Protein AF-A0A9P0JD45-F1 (afdb_monomer_lite)

InterPro domains:
  IPR002350 Kazal domain [PF00050] (15-64)
  IPR002350 Kazal domain [PS51465] (8-66)
  IPR036058 Kazal domain superfamily [SSF100895] (13-65)

Sequence (66 aa):
MIYSNTVDEEANQCNTNCTDEYKPLCGYYDEPKDGLTFQNSCVLETYFCYNDGIQFNEIKSGECPK

Organism: NCBI:txid315576

Secondary structure (DSSP, 8-state):
------------------------EEEE-SS-TT-EEESSHHHHHHHHHHSTT---SEEEESPPP-

Foldseek 3Di:
DDDDPPDPDPDLDQPPPDDQQAWWKFFAFPPDRQGDIDRDPSSVSSVCSVPVPTDGPDMDTDGGDD

pLDDT: mean 82.31, std 13.91, range [42.12, 95.88]

Radius of gyration: 16.12 Å; chains: 1; bounding box: 32×51×23 Å

Structure (mmCIF, N/CA/C/O backbone):
data_AF-A0A9P0JD45-F1
#
_entry.id   AF-A0A9P0JD45-F1
#
loop_
_atom_site.group_PDB
_atom_site.id
_atom_site.type_symbol
_atom_site.label_atom_id
_atom_site.label_alt_id
_atom_site.label_comp_id
_atom_site.label_asym_id
_atom_site.label_entity_id
_atom_site.label_seq_id
_atom_site.pdbx_PDB_ins_code
_atom_site.Cartn_x
_atom_site.Cartn_y
_atom_site.Cartn_z
_atom_site.occupancy
_atom_site.B_iso_or_equiv
_atom_site.auth_seq_id
_atom_site.auth_comp_id
_atom_site.auth_asym_id
_atom_site.auth_atom_id
_atom_site.pdbx_PDB_model_num
ATOM 1 N N . MET A 1 1 ? 18.630 -39.906 7.319 1.00 42.12 1 MET A N 1
ATOM 2 C CA . MET A 1 1 ? 19.668 -39.205 6.539 1.00 42.12 1 MET A CA 1
ATOM 3 C C . MET A 1 1 ? 19.022 -37.953 5.993 1.00 42.12 1 MET A C 1
ATOM 5 O O . MET A 1 1 ? 17.960 -38.053 5.397 1.00 42.12 1 MET A O 1
ATOM 9 N N . ILE A 1 2 ? 19.583 -36.799 6.335 1.00 60.78 2 ILE A N 1
ATOM 10 C CA . ILE A 1 2 ? 19.086 -35.480 5.947 1.00 60.78 2 ILE A CA 1
ATOM 11 C C . ILE A 1 2 ? 19.561 -35.257 4.513 1.00 60.78 2 ILE A C 1
ATOM 13 O O . ILE A 1 2 ? 20.766 -35.256 4.289 1.00 60.78 2 ILE A O 1
ATOM 17 N N . TYR A 1 3 ? 18.644 -35.105 3.564 1.00 50.25 3 TYR A N 1
ATOM 18 C CA . TYR A 1 3 ? 18.949 -34.493 2.276 1.00 50.25 3 TYR A CA 1
ATOM 19 C C . TYR A 1 3 ? 17.807 -33.550 1.942 1.00 50.25 3 TYR A C 1
ATOM 21 O O . TYR A 1 3 ? 16.729 -33.956 1.518 1.00 50.25 3 TYR A O 1
ATOM 29 N N . SER A 1 4 ? 18.062 -32.282 2.240 1.00 69.25 4 SER A N 1
ATOM 30 C CA . SER A 1 4 ? 17.339 -31.136 1.725 1.00 69.25 4 SER A CA 1
ATOM 31 C C . SER A 1 4 ? 17.257 -31.264 0.203 1.00 69.25 4 SER A C 1
ATOM 33 O O . SER A 1 4 ? 18.270 -31.119 -0.477 1.00 69.25 4 SER A O 1
ATOM 35 N N . ASN A 1 5 ? 16.071 -31.561 -0.327 1.00 62.81 5 ASN A N 1
ATOM 36 C CA . ASN A 1 5 ? 15.785 -31.368 -1.743 1.00 62.81 5 ASN A CA 1
ATOM 37 C C . ASN A 1 5 ? 15.247 -29.950 -1.904 1.00 62.81 5 ASN A C 1
ATOM 39 O O . ASN A 1 5 ? 14.067 -29.675 -1.726 1.00 62.81 5 ASN A O 1
ATOM 43 N N . THR A 1 6 ? 16.182 -29.050 -2.168 1.00 70.56 6 THR A N 1
ATOM 44 C CA . THR A 1 6 ? 15.984 -27.664 -2.573 1.00 70.56 6 THR A CA 1
ATOM 45 C C . THR A 1 6 ? 15.412 -27.611 -3.988 1.00 70.56 6 THR A C 1
ATOM 47 O O . THR A 1 6 ? 16.186 -27.476 -4.929 1.00 70.56 6 THR A O 1
ATOM 50 N N . VAL A 1 7 ? 14.094 -27.750 -4.151 1.00 57.62 7 VAL A N 1
ATOM 51 C CA . VAL A 1 7 ? 13.370 -27.270 -5.343 1.00 57.62 7 VAL A CA 1
ATOM 52 C C . VAL A 1 7 ? 11.896 -27.026 -4.978 1.00 57.62 7 VAL A C 1
ATOM 54 O O . VAL A 1 7 ? 11.018 -27.748 -5.434 1.00 57.62 7 VAL A O 1
ATOM 57 N N . ASP A 1 8 ? 11.605 -26.039 -4.127 1.00 51.25 8 ASP A N 1
ATOM 58 C CA . ASP A 1 8 ? 10.297 -25.391 -4.255 1.00 51.25 8 ASP A CA 1
ATOM 59 C C . ASP A 1 8 ? 10.498 -24.315 -5.312 1.00 51.25 8 ASP A C 1
ATOM 61 O O . ASP A 1 8 ? 11.323 -23.414 -5.157 1.00 51.25 8 ASP A O 1
ATOM 65 N N . GLU A 1 9 ? 9.838 -24.523 -6.443 1.00 54.72 9 GLU A N 1
ATOM 66 C CA . GLU A 1 9 ? 9.766 -23.602 -7.563 1.00 54.72 9 GLU A CA 1
ATOM 67 C C . GLU A 1 9 ? 9.633 -22.161 -7.051 1.00 54.72 9 GLU A C 1
ATOM 69 O O . GLU A 1 9 ? 8.780 -21.869 -6.211 1.00 54.72 9 GLU A O 1
ATOM 74 N N . GLU A 1 10 ? 10.478 -21.268 -7.570 1.00 53.09 10 GLU A N 1
ATOM 75 C CA . GLU A 1 10 ? 10.376 -19.811 -7.460 1.00 53.09 10 GLU A CA 1
ATOM 76 C C . GLU A 1 10 ? 9.060 -19.331 -8.091 1.00 53.09 10 GLU A C 1
ATOM 78 O O . GLU A 1 10 ? 9.017 -18.695 -9.144 1.00 53.09 10 GLU A O 1
ATOM 83 N N . ALA A 1 11 ? 7.939 -19.663 -7.469 1.00 51.47 11 ALA A N 1
ATOM 84 C CA . ALA A 1 11 ? 6.684 -19.033 -7.768 1.00 51.47 11 ALA A CA 1
ATOM 85 C C . ALA A 1 11 ? 6.733 -17.675 -7.069 1.00 51.47 11 ALA A C 1
ATOM 87 O O . ALA A 1 11 ? 6.788 -17.606 -5.843 1.00 51.47 11 ALA A O 1
ATOM 88 N N . ASN A 1 12 ? 6.720 -16.605 -7.861 1.00 56.62 12 ASN A N 1
ATOM 89 C CA . ASN A 1 12 ? 6.358 -15.243 -7.468 1.00 56.62 12 ASN A CA 1
ATOM 90 C C . ASN A 1 12 ? 4.990 -15.227 -6.749 1.00 56.62 12 ASN A C 1
ATOM 92 O O . ASN A 1 12 ? 3.985 -14.782 -7.300 1.00 56.62 12 ASN A O 1
ATOM 96 N N . GLN A 1 13 ? 4.903 -15.784 -5.545 1.00 70.81 13 GLN A N 1
ATOM 97 C CA . GLN A 1 13 ? 3.688 -15.826 -4.751 1.00 70.81 13 GLN A CA 1
ATOM 98 C C . GLN A 1 13 ? 3.814 -14.742 -3.705 1.00 70.81 13 GLN A C 1
ATOM 100 O O . GLN A 1 13 ? 4.325 -14.939 -2.605 1.00 70.81 13 GLN A O 1
ATOM 105 N N . CYS A 1 14 ? 3.370 -13.558 -4.098 1.00 83.06 14 CYS A N 1
ATOM 106 C CA . CYS A 1 14 ? 3.158 -12.462 -3.179 1.00 83.06 14 CYS A CA 1
ATOM 107 C C . CYS A 1 14 ? 2.371 -12.943 -1.970 1.00 83.06 14 CYS A C 1
ATOM 109 O O . CYS A 1 14 ? 1.420 -13.714 -2.107 1.00 83.06 14 CYS A O 1
ATOM 111 N N . ASN A 1 15 ? 2.769 -12.499 -0.780 1.00 82.31 15 ASN A N 1
ATOM 112 C CA . ASN A 1 15 ? 2.047 -12.852 0.428 1.00 82.31 15 ASN A CA 1
ATOM 113 C C . ASN A 1 15 ? 0.633 -12.265 0.350 1.00 82.31 15 ASN A C 1
ATOM 115 O O . ASN A 1 15 ? 0.472 -11.053 0.442 1.00 82.31 15 ASN A O 1
ATOM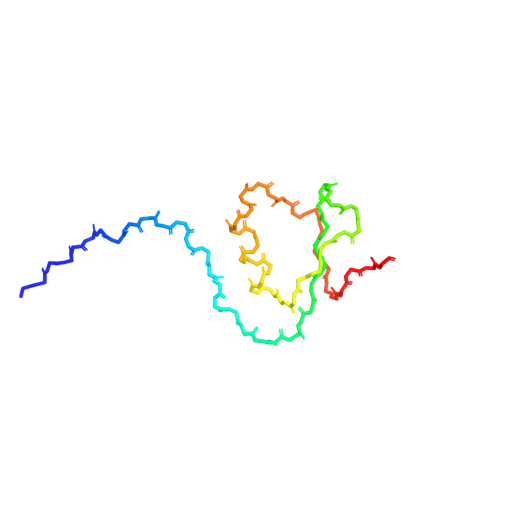 119 N N . THR A 1 16 ? -0.379 -13.111 0.175 1.00 83.81 16 THR A N 1
ATOM 120 C CA . THR A 1 16 ? -1.797 -12.715 0.164 1.00 83.81 16 THR A CA 1
ATOM 121 C C . THR A 1 16 ? -2.487 -12.959 1.503 1.00 83.81 16 THR A C 1
ATOM 123 O O . THR A 1 16 ? -3.667 -12.648 1.649 1.00 83.81 16 THR A O 1
ATOM 126 N N . ASN A 1 17 ? -1.788 -13.540 2.483 1.00 88.88 17 ASN A N 1
ATOM 127 C CA . ASN A 1 17 ? -2.345 -13.846 3.799 1.00 88.88 17 ASN A CA 1
ATOM 128 C C . ASN A 1 17 ? -2.321 -12.597 4.687 1.00 88.88 17 ASN A C 1
ATOM 130 O O . ASN A 1 17 ? -1.524 -12.489 5.620 1.00 88.88 17 ASN A O 1
ATOM 134 N N . CYS A 1 18 ? -3.197 -11.645 4.376 1.00 90.25 18 CYS A N 1
ATOM 135 C CA . CYS A 1 18 ? -3.390 -10.437 5.166 1.00 90.25 18 CYS A CA 1
ATOM 136 C C . CYS A 1 18 ? -4.495 -10.623 6.208 1.00 90.25 18 CYS A C 1
ATOM 138 O O . CYS A 1 18 ? -5.455 -11.359 5.999 1.00 90.25 18 CYS A O 1
ATOM 140 N N . THR A 1 19 ? -4.355 -9.948 7.347 1.00 90.88 19 THR A N 1
ATOM 141 C CA . THR A 1 19 ? -5.419 -9.869 8.350 1.00 90.88 19 THR A CA 1
ATOM 142 C C . THR A 1 19 ? -6.520 -8.918 7.879 1.00 90.88 19 THR A C 1
ATOM 144 O O . THR A 1 19 ? -6.260 -7.979 7.125 1.00 90.88 19 THR A O 1
ATOM 147 N N . ASP A 1 20 ? -7.737 -9.093 8.394 1.00 90.44 20 ASP A N 1
ATOM 148 C CA . ASP A 1 20 ? -8.876 -8.202 8.112 1.00 90.44 20 ASP A CA 1
ATOM 149 C C . ASP A 1 20 ? -8.795 -6.852 8.858 1.00 90.44 20 ASP A C 1
ATOM 151 O O . ASP A 1 20 ? -9.773 -6.106 8.938 1.00 90.44 20 ASP A O 1
ATOM 155 N N . GLU A 1 21 ? -7.637 -6.518 9.436 1.00 94.06 21 GLU A N 1
ATOM 156 C CA . GLU A 1 21 ? -7.443 -5.262 10.152 1.00 94.06 21 GLU A CA 1
ATOM 157 C C . GLU A 1 21 ? -7.604 -4.069 9.201 1.00 94.06 21 GLU A C 1
ATOM 159 O O . GLU A 1 21 ? -6.961 -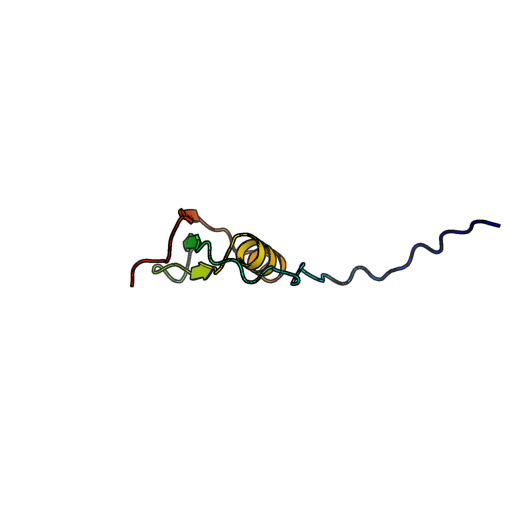4.000 8.151 1.00 94.06 21 GLU A O 1
ATOM 164 N N . TYR A 1 22 ? -8.443 -3.108 9.598 1.00 94.44 22 TYR A N 1
ATOM 165 C CA . TYR A 1 22 ? -8.671 -1.879 8.848 1.00 94.44 22 TYR A CA 1
ATOM 166 C C . TYR A 1 22 ? -7.724 -0.769 9.315 1.00 94.44 22 TYR A C 1
ATOM 168 O O . TYR A 1 22 ? -7.973 -0.094 10.315 1.00 94.44 22 TYR A O 1
ATOM 176 N N . LYS A 1 23 ? -6.626 -0.584 8.581 1.00 95.56 23 LYS A N 1
ATOM 177 C CA . LYS A 1 23 ? -5.639 0.489 8.764 1.00 95.56 23 LYS A CA 1
ATOM 178 C C . LYS A 1 23 ? -5.321 1.094 7.397 1.00 95.56 23 LYS A C 1
ATOM 180 O O . LYS A 1 23 ? -4.277 0.776 6.828 1.00 95.56 23 LYS A O 1
ATOM 185 N N . PRO A 1 24 ? -6.225 1.921 6.850 1.00 95.88 24 PRO A N 1
ATOM 186 C CA . PRO A 1 24 ? -6.151 2.308 5.457 1.00 95.88 24 PRO A CA 1
ATOM 187 C C . PRO A 1 24 ? -4.869 3.085 5.154 1.00 95.88 24 PRO A C 1
ATOM 189 O O . PRO A 1 24 ? -4.409 3.888 5.971 1.00 95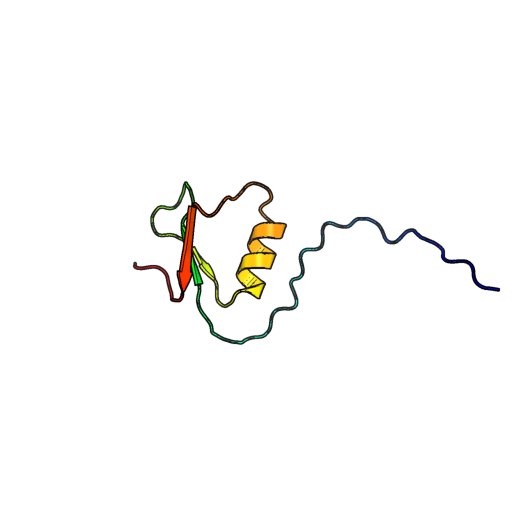.88 24 PRO A O 1
ATOM 192 N N . LEU A 1 25 ? -4.307 2.841 3.975 1.00 95.00 25 LEU A N 1
ATOM 193 C CA . LEU A 1 25 ? -3.169 3.566 3.422 1.00 95.00 25 LEU A CA 1
ATOM 194 C C . LEU A 1 25 ? -3.533 4.072 2.031 1.00 95.00 25 LEU A C 1
ATOM 196 O O . LEU A 1 25 ? -4.110 3.331 1.242 1.00 95.00 25 LEU A O 1
ATOM 200 N N . CYS A 1 26 ? -3.153 5.299 1.713 1.00 95.12 26 CYS A N 1
ATOM 201 C CA . CYS A 1 26 ? -3.306 5.874 0.390 1.00 95.12 26 CYS A CA 1
ATOM 202 C C . CYS A 1 26 ? -1.948 5.937 -0.305 1.00 95.12 26 CYS A C 1
ATOM 204 O O . CYS A 1 26 ? -1.064 6.670 0.143 1.00 95.12 26 CYS A O 1
ATOM 206 N N . GLY A 1 27 ? -1.778 5.172 -1.382 1.00 92.25 27 GLY A N 1
ATOM 207 C CA . GLY A 1 27 ? -0.588 5.207 -2.230 1.00 92.25 27 GLY A CA 1
ATOM 208 C C . GLY A 1 27 ? -0.829 6.030 -3.492 1.00 92.25 27 GLY A C 1
ATOM 209 O O . GLY A 1 27 ? -1.697 5.690 -4.294 1.00 92.25 27 GLY A O 1
ATOM 210 N N . TYR A 1 28 ? -0.040 7.082 -3.695 1.00 90.31 28 TYR A N 1
ATOM 211 C CA . TYR A 1 28 ? -0.007 7.870 -4.926 1.00 90.31 28 TYR A CA 1
ATOM 212 C C . TYR A 1 28 ? 1.139 7.396 -5.809 1.00 90.31 28 TYR A C 1
ATOM 214 O O . TYR A 1 28 ? 2.266 7.253 -5.345 1.00 90.31 28 TYR A O 1
ATOM 222 N N . TYR A 1 29 ? 0.863 7.178 -7.085 1.00 87.69 29 TYR A N 1
ATOM 223 C CA . TYR A 1 29 ? 1.822 6.788 -8.117 1.00 87.69 29 TYR A CA 1
ATOM 224 C C . TYR A 1 29 ? 1.462 7.530 -9.405 1.00 87.69 29 TYR A C 1
ATOM 226 O O . TYR A 1 29 ? 0.553 8.362 -9.393 1.00 87.69 29 TYR A O 1
ATOM 234 N N . ASP A 1 30 ? 2.201 7.292 -10.487 1.00 83.38 30 ASP A N 1
ATOM 235 C CA . ASP A 1 30 ? 2.109 8.121 -11.694 1.00 83.38 30 ASP A CA 1
ATOM 236 C C . ASP A 1 30 ? 0.681 8.223 -12.252 1.00 83.38 30 ASP A C 1
ATOM 238 O O . ASP A 1 30 ? 0.243 9.320 -12.605 1.00 83.38 30 ASP A O 1
ATOM 242 N N . GLU A 1 31 ? -0.083 7.127 -12.238 1.00 77.38 31 GLU A N 1
ATOM 243 C CA . GLU A 1 31 ? -1.511 7.122 -12.559 1.00 77.38 31 GLU A CA 1
ATOM 244 C C . GLU A 1 31 ? -2.241 6.001 -11.811 1.00 77.38 31 GLU A C 1
ATOM 246 O O . GLU A 1 31 ? -1.810 4.862 -11.932 1.00 77.38 31 GLU A O 1
ATOM 251 N N . PRO A 1 32 ? -3.369 6.259 -11.121 1.00 75.56 32 PRO A N 1
ATOM 252 C CA . PRO A 1 32 ? -4.165 7.478 -11.147 1.00 75.56 32 PRO A CA 1
ATOM 253 C C . PRO A 1 32 ? -3.741 8.497 -10.080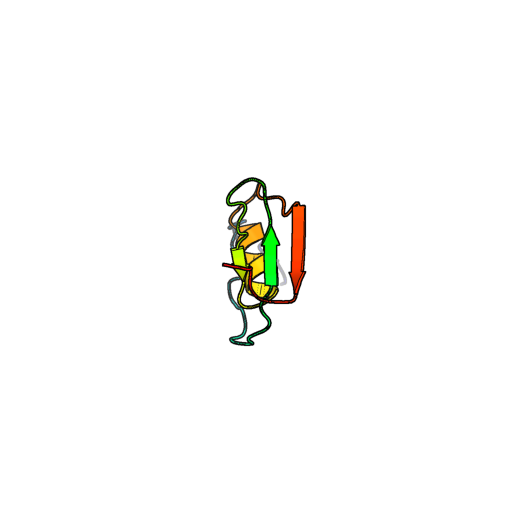 1.00 75.56 32 PRO A C 1
ATOM 255 O O . PRO A 1 32 ? -3.324 8.146 -8.976 1.00 75.56 32 PRO A O 1
ATOM 258 N N . LYS A 1 33 ? -3.933 9.786 -10.395 1.00 77.62 33 LYS A N 1
ATOM 259 C CA . LYS A 1 33 ? -3.622 10.919 -9.500 1.00 77.62 33 LYS A CA 1
ATOM 260 C C . LYS A 1 33 ? -4.384 10.893 -8.174 1.00 77.62 33 LYS A C 1
ATOM 262 O O . LYS A 1 33 ? -3.904 11.468 -7.201 1.00 77.62 33 LYS A O 1
ATOM 267 N N . ASP A 1 34 ? -5.536 10.232 -8.140 1.00 84.88 34 ASP A N 1
ATOM 268 C CA . ASP A 1 34 ? -6.377 10.122 -6.944 1.00 84.88 34 ASP A CA 1
ATOM 269 C C . ASP A 1 34 ? -5.781 9.148 -5.911 1.00 84.88 34 ASP A C 1
ATOM 271 O O . ASP A 1 34 ? -6.164 9.164 -4.744 1.00 84.88 34 ASP A O 1
ATOM 275 N N . GLY A 1 35 ? -4.787 8.349 -6.316 1.00 90.44 35 GLY A N 1
ATOM 276 C CA . GLY A 1 35 ? -4.161 7.331 -5.484 1.00 90.44 35 GLY A CA 1
ATOM 277 C C . GLY A 1 35 ? -5.022 6.076 -5.326 1.00 90.44 35 GLY A C 1
ATOM 278 O O . GLY A 1 35 ? -6.189 6.017 -5.712 1.00 90.44 35 GLY A O 1
ATOM 279 N N . LEU A 1 36 ? -4.422 5.031 -4.764 1.00 91.56 36 LEU A N 1
ATOM 280 C CA . LEU A 1 36 ? -5.107 3.796 -4.398 1.00 91.56 36 LEU A CA 1
ATOM 281 C C . LEU A 1 36 ? -5.177 3.652 -2.884 1.00 91.56 36 LEU A C 1
ATOM 283 O O . LEU A 1 36 ? -4.177 3.803 -2.185 1.00 91.56 36 LEU A O 1
ATOM 287 N N . THR A 1 37 ? -6.370 3.322 -2.393 1.00 94.25 37 THR A N 1
ATOM 288 C CA . THR A 1 37 ? -6.583 2.998 -0.982 1.00 94.25 37 THR A CA 1
ATOM 289 C C . THR A 1 37 ? -6.365 1.509 -0.752 1.00 94.25 37 THR A C 1
ATOM 291 O O . THR A 1 37 ? -7.022 0.674 -1.369 1.00 94.25 37 THR A O 1
ATOM 294 N N . PHE A 1 38 ? -5.479 1.184 0.179 1.00 93.31 38 PHE A N 1
ATOM 295 C CA . PHE A 1 38 ? -5.175 -0.164 0.637 1.00 93.31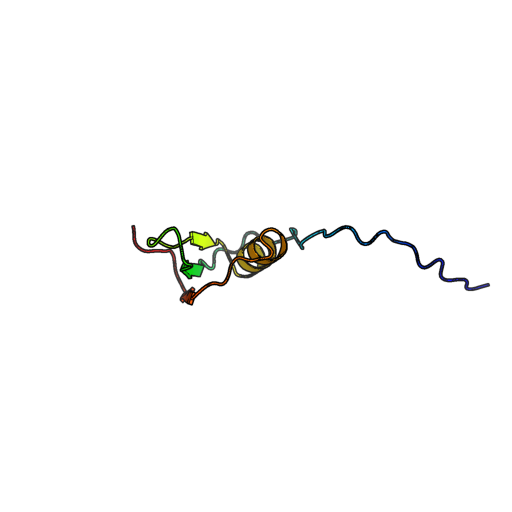 38 PHE A CA 1
ATOM 296 C C . PHE A 1 38 ? -5.745 -0.353 2.033 1.00 93.31 38 PHE A C 1
ATOM 298 O O . PHE A 1 38 ? -5.572 0.510 2.885 1.00 93.31 38 PHE A O 1
ATOM 305 N N . GLN A 1 39 ? -6.401 -1.486 2.281 1.00 94.25 39 GLN A N 1
ATOM 306 C CA . GLN A 1 39 ? -7.051 -1.776 3.563 1.00 94.25 39 GLN A CA 1
ATOM 307 C C . GLN A 1 39 ? -6.069 -1.773 4.745 1.00 94.25 39 GLN A C 1
ATOM 309 O O . GLN A 1 39 ? -6.433 -1.382 5.854 1.00 94.25 39 GLN A O 1
ATOM 314 N N . ASN A 1 40 ? -4.836 -2.221 4.500 1.00 93.06 40 ASN A N 1
ATOM 315 C CA . ASN A 1 40 ? -3.724 -2.222 5.441 1.00 93.06 40 ASN A CA 1
ATOM 316 C C . ASN A 1 40 ? -2.380 -2.337 4.703 1.00 93.06 40 ASN A C 1
ATOM 318 O O . ASN A 1 40 ? -2.332 -2.474 3.478 1.00 93.06 40 ASN A O 1
ATOM 322 N N . SER A 1 41 ? -1.283 -2.290 5.466 1.00 91.56 41 SER A N 1
ATOM 323 C CA . SER A 1 41 ? 0.082 -2.405 4.939 1.00 91.56 41 SER A CA 1
ATOM 324 C C . SER A 1 41 ? 0.350 -3.735 4.243 1.00 91.56 41 SER A C 1
ATOM 326 O O . SER A 1 41 ? 1.047 -3.742 3.238 1.00 91.56 41 SER A O 1
ATOM 328 N N . CYS A 1 42 ? -0.235 -4.838 4.720 1.00 93.31 42 CYS A N 1
ATOM 329 C CA . CYS A 1 42 ? -0.061 -6.138 4.077 1.00 93.31 42 CYS A CA 1
ATOM 330 C C . CYS A 1 42 ? -0.636 -6.118 2.658 1.00 93.31 42 CYS A C 1
ATOM 332 O O . CYS A 1 42 ? 0.068 -6.466 1.721 1.00 93.31 42 CYS A O 1
ATOM 334 N N . VAL A 1 43 ? -1.860 -5.608 2.473 1.00 92.62 43 VAL A N 1
ATOM 335 C CA . VAL A 1 43 ? -2.475 -5.497 1.136 1.00 92.62 43 VAL A CA 1
ATOM 336 C C . VAL A 1 43 ? -1.649 -4.596 0.209 1.00 92.62 43 VAL A C 1
ATOM 338 O O . VAL A 1 43 ? -1.527 -4.882 -0.982 1.00 92.62 43 VAL A O 1
ATOM 341 N N . LEU A 1 44 ? -1.053 -3.529 0.746 1.00 91.94 44 LEU A N 1
ATOM 342 C CA . LEU A 1 44 ? -0.147 -2.652 0.003 1.00 91.94 44 LEU A CA 1
ATOM 343 C C . LEU A 1 44 ? 1.134 -3.387 -0.438 1.00 91.94 44 LEU A C 1
ATOM 345 O O . LEU A 1 44 ? 1.547 -3.259 -1.588 1.00 91.94 44 LEU A O 1
ATOM 349 N N . GLU A 1 45 ? 1.738 -4.196 0.432 1.00 89.00 45 GLU A N 1
ATOM 350 C CA . GLU A 1 45 ? 2.908 -5.026 0.104 1.00 89.00 45 GLU A CA 1
ATOM 351 C C . GLU A 1 45 ? 2.578 -6.117 -0.922 1.00 89.00 45 GLU A C 1
ATOM 353 O O . GLU A 1 45 ? 3.336 -6.335 -1.869 1.00 89.00 45 GLU A O 1
ATOM 358 N N . THR A 1 46 ? 1.420 -6.768 -0.785 1.00 90.25 46 THR A N 1
ATOM 359 C CA . THR A 1 46 ? 0.906 -7.724 -1.771 1.00 90.25 46 THR A CA 1
ATOM 360 C C . THR A 1 46 ? 0.763 -7.060 -3.136 1.00 90.25 46 THR A C 1
ATOM 362 O O . THR A 1 46 ? 1.187 -7.617 -4.148 1.00 90.25 46 THR A O 1
ATOM 365 N N . TYR A 1 47 ? 0.190 -5.854 -3.166 1.00 89.88 47 TYR A N 1
ATOM 366 C CA . TYR A 1 47 ? 0.022 -5.087 -4.391 1.00 89.88 47 TYR A CA 1
ATOM 367 C C . TYR A 1 47 ? 1.367 -4.749 -5.032 1.00 89.88 47 TYR A C 1
ATOM 369 O O . TYR A 1 47 ? 1.522 -4.953 -6.232 1.00 89.88 47 TYR A O 1
ATOM 377 N N . PHE A 1 48 ? 2.350 -4.295 -4.253 1.00 86.88 48 PHE A N 1
ATOM 378 C CA . PHE A 1 48 ? 3.697 -4.048 -4.764 1.00 86.88 48 PHE A CA 1
ATOM 379 C C . PHE A 1 48 ? 4.341 -5.288 -5.360 1.00 86.88 48 PHE A C 1
ATOM 381 O O . PHE A 1 48 ? 4.927 -5.218 -6.433 1.00 86.88 48 PHE A O 1
ATOM 388 N N . CYS A 1 49 ? 4.211 -6.421 -4.678 1.00 87.69 49 CYS A N 1
ATOM 389 C CA . CYS A 1 49 ? 4.786 -7.659 -5.164 1.00 87.69 49 CYS A CA 1
ATOM 390 C C . CYS A 1 49 ? 4.158 -8.098 -6.499 1.00 87.69 49 CYS A C 1
ATOM 392 O O . CYS A 1 49 ? 4.871 -8.555 -7.388 1.00 87.69 49 CYS A O 1
ATOM 394 N N . TYR A 1 50 ? 2.839 -7.941 -6.672 1.00 86.81 50 TYR A N 1
ATOM 395 C CA . TYR A 1 50 ? 2.182 -8.297 -7.935 1.00 86.81 50 TYR A CA 1
ATOM 396 C C . TYR A 1 50 ? 2.447 -7.296 -9.054 1.00 86.81 50 TYR A C 1
ATOM 398 O O . TYR A 1 50 ? 2.416 -7.661 -10.228 1.00 86.81 50 TYR A O 1
ATOM 406 N N . ASN A 1 51 ? 2.675 -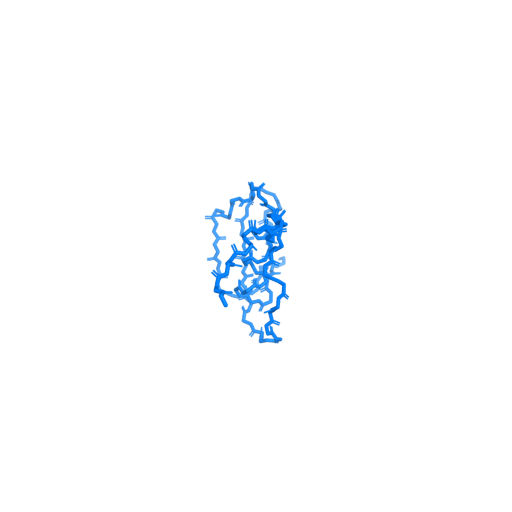6.038 -8.695 1.00 85.38 51 ASN A N 1
ATOM 407 C CA . ASN A 1 51 ? 2.883 -4.954 -9.635 1.00 85.38 51 ASN A CA 1
ATOM 408 C C . ASN A 1 51 ? 4.346 -4.515 -9.600 1.00 85.38 51 ASN A C 1
ATOM 410 O O . ASN A 1 51 ? 4.655 -3.374 -9.244 1.00 85.38 51 ASN A O 1
ATOM 414 N N . ASP A 1 52 ? 5.232 -5.438 -9.982 1.00 70.75 52 ASP A N 1
ATOM 415 C CA . ASP A 1 52 ? 6.654 -5.164 -10.167 1.00 70.75 52 ASP A CA 1
ATOM 416 C C . ASP A 1 52 ? 6.812 -4.019 -11.184 1.00 70.75 52 ASP A C 1
ATOM 418 O O . ASP A 1 52 ? 6.504 -4.161 -12.369 1.00 70.75 52 ASP A O 1
ATOM 422 N N . GLY A 1 53 ? 7.170 -2.832 -10.689 1.00 70.62 53 GLY A N 1
ATOM 423 C CA . GLY A 1 53 ? 7.254 -1.602 -11.482 1.00 70.62 53 GLY A CA 1
ATOM 424 C C . GLY A 1 53 ? 6.388 -0.438 -11.000 1.00 70.62 53 GLY A C 1
ATOM 425 O O . GLY A 1 53 ? 6.655 0.694 -11.403 1.00 70.62 53 GLY A O 1
ATOM 426 N N . ILE A 1 54 ? 5.416 -0.646 -10.102 1.00 82.62 54 ILE A N 1
ATOM 427 C CA . ILE A 1 54 ? 4.724 0.487 -9.470 1.00 82.62 54 ILE A CA 1
ATOM 428 C C . ILE A 1 54 ? 5.616 1.079 -8.381 1.00 82.62 54 ILE A C 1
ATOM 430 O O . ILE A 1 54 ? 5.978 0.417 -7.411 1.00 82.62 54 ILE A O 1
ATOM 434 N N . GLN A 1 55 ? 5.944 2.357 -8.538 1.00 82.75 55 GLN A N 1
ATOM 435 C CA . GLN A 1 55 ? 6.629 3.159 -7.534 1.00 82.75 55 GLN A CA 1
ATOM 436 C C . GLN A 1 55 ? 5.611 4.129 -6.940 1.00 82.75 55 GLN A C 1
ATOM 438 O O . GLN A 1 55 ? 5.115 5.015 -7.638 1.00 82.75 55 GLN A O 1
ATOM 443 N N . PHE A 1 56 ? 5.268 3.962 -5.659 1.00 87.38 56 PHE A N 1
ATOM 444 C CA . PHE A 1 56 ? 4.500 5.002 -4.984 1.00 87.38 56 PHE A CA 1
ATOM 445 C C . PHE A 1 56 ? 5.416 6.200 -4.749 1.00 87.38 56 PHE A C 1
ATOM 447 O O . PHE A 1 56 ? 6.427 6.108 -4.054 1.00 87.38 56 PHE A O 1
ATOM 454 N N . ASN A 1 57 ? 5.027 7.332 -5.319 1.00 89.31 57 ASN A N 1
ATOM 455 C CA . ASN A 1 57 ? 5.648 8.626 -5.085 1.00 89.31 57 ASN A CA 1
ATOM 456 C C . ASN A 1 57 ? 5.367 9.114 -3.654 1.00 89.31 57 ASN A C 1
ATOM 458 O O . ASN A 1 57 ? 6.167 9.842 -3.070 1.00 89.31 57 ASN A O 1
ATOM 462 N N . GLU A 1 58 ? 4.230 8.712 -3.080 1.00 88.94 58 GLU A N 1
ATOM 463 C CA . GLU A 1 58 ? 3.832 9.079 -1.725 1.00 88.94 58 GLU A CA 1
ATOM 464 C C . GLU A 1 58 ? 2.898 8.019 -1.127 1.00 88.94 58 GLU A C 1
ATOM 466 O O . GLU A 1 58 ? 1.972 7.563 -1.793 1.00 88.94 58 GLU A O 1
ATOM 471 N N . ILE A 1 59 ? 3.106 7.654 0.143 1.00 92.25 59 ILE A N 1
ATOM 472 C CA . ILE A 1 59 ? 2.192 6.795 0.910 1.00 92.25 59 ILE A CA 1
ATOM 473 C C . ILE A 1 59 ? 1.734 7.574 2.143 1.00 92.25 59 ILE A C 1
ATOM 475 O O . ILE A 1 59 ? 2.555 7.988 2.963 1.00 92.25 59 ILE A O 1
ATOM 479 N N . LYS A 1 60 ? 0.423 7.770 2.283 1.00 93.50 60 LYS A N 1
ATOM 480 C CA . LYS A 1 60 ? -0.205 8.448 3.423 1.00 93.50 60 LYS A CA 1
ATOM 481 C C . LYS A 1 60 ? -1.027 7.472 4.257 1.00 93.50 60 LYS A C 1
ATOM 483 O O . LYS A 1 60 ? -1.673 6.582 3.717 1.00 93.50 60 LYS A O 1
ATOM 488 N N . SER A 1 61 ? -1.054 7.679 5.571 1.00 93.38 61 SER A N 1
ATOM 489 C CA . SER A 1 61 ? -2.003 6.989 6.450 1.00 93.38 61 SER A CA 1
ATOM 490 C C . SER A 1 61 ? -3.409 7.552 6.253 1.00 93.38 61 SER A C 1
ATOM 492 O O . SER A 1 61 ? -3.593 8.768 6.295 1.00 93.38 61 SER A O 1
ATOM 494 N N . GLY A 1 62 ? -4.397 6.676 6.092 1.00 93.19 62 GLY A N 1
ATOM 495 C CA . GLY A 1 62 ? -5.776 7.035 5.770 1.00 93.19 62 GLY A CA 1
ATOM 496 C C . GLY A 1 62 ? -6.191 6.595 4.367 1.00 93.19 62 GLY A C 1
ATOM 497 O O . GLY A 1 62 ? -5.382 6.123 3.573 1.00 93.19 62 GLY A O 1
ATOM 498 N N . GLU A 1 63 ? -7.480 6.740 4.073 1.00 94.12 63 GLU A N 1
ATOM 499 C CA . GLU A 1 63 ? -8.017 6.536 2.725 1.00 94.12 63 GLU A CA 1
ATOM 500 C C . GLU A 1 63 ? -7.587 7.673 1.791 1.00 94.12 63 GLU A C 1
ATOM 502 O O . GLU A 1 63 ? -7.310 8.792 2.234 1.00 94.12 63 GLU A O 1
ATOM 507 N N . CYS A 1 64 ? -7.556 7.399 0.489 1.00 92.50 64 CYS A N 1
ATOM 508 C CA . CYS A 1 64 ? -7.323 8.439 -0.499 1.00 92.50 64 CYS A CA 1
ATOM 509 C C . CYS A 1 64 ? -8.503 9.421 -0.562 1.00 92.50 64 CYS A C 1
ATOM 511 O O . CYS A 1 64 ? -9.660 9.002 -0.463 1.00 92.50 64 CYS A O 1
ATOM 513 N N . PRO A 1 65 ? -8.237 10.728 -0.740 1.00 86.50 65 PRO A N 1
ATOM 514 C CA . PRO A 1 65 ? -9.283 11.702 -1.011 1.00 86.50 65 PRO A CA 1
ATOM 515 C C . PRO A 1 65 ? -9.985 11.353 -2.333 1.00 86.50 65 PRO A C 1
ATOM 517 O O . PRO A 1 65 ? -9.327 10.964 -3.295 1.00 86.50 65 PRO A O 1
ATOM 520 N N . LYS A 1 66 ? -11.316 11.469 -2.353 1.00 72.31 66 LYS A N 1
ATOM 521 C CA . LYS A 1 66 ? -12.150 11.285 -3.552 1.00 72.31 66 LYS A CA 1
ATOM 522 C C . LYS A 1 66 ? -12.217 12.542 -4.406 1.00 72.31 66 LYS A C 1
ATOM 524 O O . LYS A 1 66 ? -12.131 13.644 -3.815 1.00 72.31 66 LYS A O 1
#